Protein AF-A0A3G2EAQ9-F1 (afdb_monomer_lite)

Sequence (110 aa):
MQNQENKIAANKRLAELLGWSNIAEVNGALIGTPPAGAAESRGQALVPDWASDWAAAGPLAVEYNIVIEPGTRTSTAGGYMVHHYLHTSKNAAVTLAIAMAVMHKLASAR

Foldseek 3Di:
DVVLVVQQVLLVLLQVLQPWDPWDDDPSWIKTAHPVADVPPNRIDTRDSQLQDCVRVVVLCVVVVWDWDDDPQWIAIQRQIFGQVVDPGSRNRRSNNSSVNSSVSSVVVD

Structure (mmCIF, N/CA/C/O backbone):
data_AF-A0A3G2EAQ9-F1
#
_entry.id   AF-A0A3G2EAQ9-F1
#
loop_
_atom_site.group_PDB
_atom_site.id
_atom_site.type_symbol
_atom_site.label_atom_id
_atom_site.label_alt_id
_atom_site.label_comp_id
_atom_site.label_asym_id
_atom_site.label_entity_id
_atom_site.label_seq_id
_atom_site.pdbx_PDB_ins_code
_atom_site.Cartn_x
_atom_site.Cartn_y
_atom_site.Cartn_z
_atom_site.occupancy
_atom_site.B_iso_or_equiv
_atom_site.auth_seq_id
_atom_site.auth_comp_id
_atom_site.auth_asym_id
_atom_site.auth_atom_id
_atom_site.pdbx_PDB_model_num
ATOM 1 N N . MET A 1 1 ? 9.358 18.733 -5.462 1.00 44.12 1 MET A N 1
ATOM 2 C CA . MET A 1 1 ? 8.052 18.926 -4.793 1.00 44.12 1 MET A CA 1
ATOM 3 C C . MET A 1 1 ? 6.988 17.993 -5.358 1.00 44.12 1 MET A C 1
ATOM 5 O O . MET A 1 1 ? 6.462 17.207 -4.586 1.00 44.12 1 MET A O 1
ATOM 9 N N . GLN A 1 2 ? 6.788 17.938 -6.680 1.00 58.84 2 GLN A N 1
ATOM 10 C CA . GLN A 1 2 ? 5.726 17.132 -7.306 1.00 58.84 2 GLN A CA 1
ATOM 11 C C . GLN A 1 2 ? 5.720 15.625 -6.957 1.00 58.84 2 GLN A C 1
ATOM 13 O O . GLN A 1 2 ? 4.658 15.047 -6.761 1.00 58.84 2 GLN A O 1
ATOM 18 N N . ASN A 1 3 ? 6.886 14.986 -6.784 1.00 68.94 3 ASN A N 1
ATOM 19 C CA . ASN A 1 3 ? 6.944 13.571 -6.378 1.00 68.94 3 ASN A CA 1
ATOM 20 C C . ASN A 1 3 ? 6.425 13.312 -4.952 1.00 68.94 3 ASN A C 1
ATOM 22 O O . ASN A 1 3 ? 5.869 12.247 -4.701 1.00 68.94 3 ASN A O 1
ATOM 26 N N . GLN A 1 4 ? 6.595 14.262 -4.028 1.00 70.88 4 GLN A N 1
ATOM 27 C CA . GLN A 1 4 ? 6.156 14.094 -2.641 1.00 70.88 4 GLN A CA 1
ATOM 28 C C . GLN A 1 4 ? 4.646 14.321 -2.510 1.00 70.88 4 GLN A C 1
ATOM 30 O O . GLN A 1 4 ? 3.970 13.553 -1.835 1.00 70.88 4 GLN A O 1
ATOM 35 N N . GLU A 1 5 ? 4.105 15.322 -3.205 1.00 72.00 5 GLU A N 1
ATOM 36 C CA . GLU A 1 5 ? 2.659 15.581 -3.251 1.00 72.00 5 GLU A CA 1
ATOM 37 C C . GLU A 1 5 ? 1.908 14.409 -3.897 1.00 72.00 5 GLU A C 1
ATOM 39 O O . GLU A 1 5 ? 0.928 13.916 -3.341 1.00 72.00 5 GLU A O 1
ATOM 44 N N . ASN A 1 6 ? 2.426 13.881 -5.013 1.00 81.62 6 ASN A N 1
ATOM 45 C CA . ASN A 1 6 ? 1.859 12.701 -5.671 1.00 81.62 6 ASN A CA 1
ATOM 46 C C . ASN A 1 6 ? 1.888 11.463 -4.763 1.00 81.62 6 ASN A C 1
ATOM 48 O O . ASN A 1 6 ? 0.943 10.676 -4.756 1.00 81.62 6 ASN A O 1
ATOM 52 N N . LYS A 1 7 ? 2.951 11.303 -3.967 1.00 85.06 7 LYS A N 1
ATOM 53 C CA . LYS A 1 7 ? 3.075 10.222 -2.984 1.00 85.06 7 LYS A CA 1
ATOM 54 C C . LYS A 1 7 ? 2.039 10.349 -1.865 1.00 85.06 7 LYS A C 1
ATOM 56 O O . LYS A 1 7 ? 1.360 9.371 -1.560 1.00 85.06 7 LYS A O 1
ATOM 61 N N . ILE A 1 8 ? 1.907 11.530 -1.256 1.00 90.56 8 ILE A N 1
ATOM 62 C CA . ILE A 1 8 ? 0.920 11.772 -0.192 1.00 90.56 8 ILE A CA 1
ATOM 63 C C . ILE A 1 8 ? -0.494 11.534 -0.732 1.00 90.56 8 ILE A C 1
ATOM 65 O O . ILE A 1 8 ? -1.278 10.828 -0.100 1.00 90.56 8 ILE A O 1
ATOM 69 N N . ALA A 1 9 ? -0.799 12.033 -1.932 1.00 91.38 9 ALA A N 1
ATOM 70 C CA . ALA A 1 9 ? -2.079 11.790 -2.587 1.00 91.38 9 ALA A CA 1
ATOM 71 C C . ALA A 1 9 ? -2.339 10.290 -2.828 1.00 91.38 9 ALA A C 1
ATOM 73 O O . ALA A 1 9 ? -3.439 9.812 -2.549 1.00 91.38 9 ALA A O 1
ATOM 74 N N . ALA A 1 10 ? -1.332 9.533 -3.281 1.00 91.75 10 ALA A N 1
ATOM 75 C CA . ALA A 1 10 ? -1.444 8.089 -3.489 1.00 91.75 10 ALA A CA 1
ATOM 76 C C . ALA A 1 10 ? -1.693 7.325 -2.177 1.00 91.75 10 ALA A C 1
ATOM 78 O O . ALA A 1 10 ? -2.623 6.523 -2.107 1.00 91.75 10 ALA A O 1
ATOM 79 N N . ASN A 1 11 ? -0.923 7.606 -1.119 1.00 96.00 11 ASN A N 1
ATOM 80 C CA . ASN A 1 11 ? -1.116 6.970 0.189 1.00 96.00 11 ASN A CA 1
ATOM 81 C C . ASN A 1 11 ? -2.478 7.323 0.796 1.00 96.00 11 ASN A C 1
ATOM 83 O O . ASN A 1 11 ? -3.162 6.443 1.312 1.00 96.00 11 ASN A O 1
ATOM 87 N N . LYS A 1 12 ? -2.919 8.584 0.687 1.00 96.38 12 LYS A N 1
ATOM 88 C CA . LYS A 1 12 ? -4.253 8.997 1.141 1.00 96.38 12 LYS A CA 1
ATOM 89 C C . LYS A 1 12 ? -5.345 8.236 0.397 1.00 96.38 12 LYS A C 1
ATOM 91 O O . LYS A 1 12 ? -6.239 7.678 1.028 1.00 96.38 12 LYS A O 1
ATOM 96 N N . ARG A 1 13 ? -5.255 8.170 -0.934 1.00 95.88 13 ARG A N 1
ATOM 97 C CA . ARG A 1 13 ? -6.247 7.470 -1.753 1.00 95.88 13 ARG A CA 1
ATOM 98 C C . ARG A 1 13 ? -6.301 5.977 -1.436 1.00 95.88 13 ARG A C 1
ATOM 100 O O . ARG A 1 13 ? -7.388 5.410 -1.345 1.00 95.88 13 ARG A O 1
ATOM 107 N N . LEU A 1 14 ? -5.145 5.343 -1.255 1.00 97.12 14 LEU A N 1
ATOM 108 C CA . LEU A 1 14 ? -5.073 3.939 -0.870 1.00 97.12 14 LEU A CA 1
ATOM 109 C C . LEU A 1 14 ? -5.665 3.706 0.527 1.00 97.12 14 LEU A C 1
ATOM 111 O O . LEU A 1 14 ? -6.440 2.768 0.695 1.00 97.12 14 LEU A O 1
ATOM 115 N N . ALA A 1 15 ? -5.397 4.588 1.494 1.00 97.56 15 ALA A N 1
ATOM 116 C CA . ALA A 1 15 ? -5.993 4.511 2.828 1.00 97.56 15 ALA A CA 1
ATOM 117 C C . ALA A 1 15 ? -7.532 4.518 2.763 1.00 97.56 15 ALA A C 1
ATOM 119 O O . ALA A 1 15 ? -8.176 3.645 3.341 1.00 97.56 15 ALA A O 1
ATOM 120 N N . GLU A 1 16 ? -8.128 5.449 2.011 1.00 97.12 16 GLU A N 1
ATOM 121 C CA . GLU A 1 16 ? -9.587 5.524 1.816 1.00 97.12 16 GLU A CA 1
ATOM 122 C C . GLU A 1 16 ? -10.165 4.234 1.206 1.00 97.12 16 GLU A C 1
ATOM 124 O O . GLU A 1 16 ? -11.241 3.762 1.586 1.00 97.12 16 GLU A O 1
ATOM 129 N N . LEU A 1 17 ? -9.457 3.643 0.241 1.00 96.88 17 LEU A N 1
ATOM 130 C CA . LEU A 1 17 ? -9.879 2.397 -0.400 1.00 96.88 17 LEU A CA 1
ATOM 131 C C . LEU A 1 17 ? -9.803 1.201 0.556 1.00 96.88 17 LEU A C 1
ATOM 133 O O . LEU A 1 17 ? -10.695 0.353 0.524 1.00 96.88 17 LEU A O 1
ATOM 137 N N . LEU A 1 18 ? -8.807 1.190 1.442 1.00 96.44 18 LEU A N 1
ATOM 138 C CA . LEU A 1 18 ? -8.637 0.218 2.527 1.00 96.44 18 LEU A CA 1
ATOM 139 C C . LEU A 1 18 ? -9.576 0.468 3.723 1.00 96.44 18 LEU A C 1
ATOM 141 O O . LEU A 1 18 ? -9.481 -0.220 4.736 1.00 96.44 18 LEU A O 1
ATOM 145 N N . GLY A 1 19 ? -10.482 1.446 3.632 1.00 96.12 19 GLY A N 1
ATOM 146 C CA . GLY A 1 19 ? -11.495 1.711 4.655 1.00 96.12 19 GLY A CA 1
ATOM 147 C C . GLY A 1 19 ? -11.027 2.606 5.802 1.00 96.12 19 GLY A C 1
ATOM 148 O O . GLY A 1 19 ? -11.713 2.695 6.818 1.00 96.12 19 GLY A O 1
ATOM 149 N N . TRP A 1 20 ? -9.889 3.288 5.659 1.00 97.38 20 TRP A N 1
ATOM 150 C CA . TRP A 1 20 ? -9.514 4.345 6.595 1.00 97.38 20 TRP A CA 1
ATOM 151 C C . TRP A 1 20 ? -10.444 5.552 6.446 1.00 97.38 20 TRP A C 1
ATOM 153 O O . TRP A 1 20 ? -10.928 5.864 5.357 1.00 97.38 20 TRP A O 1
ATOM 163 N N . SER A 1 21 ? -10.660 6.267 7.546 1.00 96.06 21 SER A N 1
ATOM 164 C CA . SER A 1 21 ? -11.492 7.474 7.598 1.00 96.06 21 SER A CA 1
ATOM 165 C C . SER A 1 21 ? -10.788 8.605 8.351 1.00 96.06 21 SER A C 1
ATOM 167 O O . SER A 1 21 ? -9.721 8.402 8.925 1.00 96.06 21 SER A O 1
ATOM 169 N N . ASN A 1 22 ? -11.355 9.818 8.327 1.00 95.00 22 ASN A N 1
ATOM 170 C CA . ASN A 1 22 ? -10.831 10.993 9.044 1.00 95.00 22 ASN A CA 1
ATOM 171 C C . ASN A 1 22 ? -9.337 11.277 8.778 1.00 95.00 22 ASN A C 1
ATOM 173 O O . ASN A 1 22 ? -8.584 11.582 9.701 1.00 95.00 22 ASN A O 1
ATOM 177 N N . ILE A 1 23 ? -8.906 11.136 7.519 1.00 96.69 23 ILE A N 1
ATOM 178 C CA . ILE A 1 23 ? -7.495 11.250 7.136 1.00 96.69 23 ILE A CA 1
ATOM 179 C C . ILE A 1 23 ? -7.093 12.724 7.006 1.00 96.69 23 ILE A C 1
ATOM 181 O O . ILE A 1 23 ? -7.644 13.454 6.177 1.00 96.69 23 ILE A O 1
ATOM 185 N N . ALA A 1 24 ? -6.082 13.132 7.767 1.00 94.75 24 ALA A N 1
ATOM 186 C CA . ALA A 1 24 ? -5.483 14.459 7.739 1.00 94.75 24 ALA A CA 1
ATOM 187 C C . ALA A 1 24 ? -3.964 14.374 7.543 1.00 94.75 24 ALA A C 1
ATOM 189 O O . ALA A 1 24 ? -3.321 13.419 7.978 1.00 94.75 24 ALA A O 1
ATOM 190 N N . GLU A 1 25 ? -3.388 15.387 6.899 1.00 93.94 25 GLU A N 1
ATOM 191 C CA . GLU A 1 25 ? -1.939 15.553 6.825 1.00 93.94 25 GLU A CA 1
ATOM 192 C C . GLU A 1 25 ? -1.452 16.386 8.017 1.00 93.94 25 GLU A C 1
ATOM 194 O O . GLU A 1 25 ? -1.984 17.461 8.293 1.00 93.94 25 GLU A O 1
ATOM 199 N N . VAL A 1 26 ? -0.437 15.892 8.722 1.00 91.56 26 VAL A N 1
ATOM 200 C CA . VAL A 1 26 ? 0.218 16.557 9.848 1.00 91.56 26 VAL A CA 1
ATOM 201 C C . VAL A 1 26 ? 1.725 16.458 9.636 1.00 91.56 26 VAL A C 1
ATOM 203 O O . VAL A 1 26 ? 2.289 15.367 9.655 1.00 91.56 26 VAL A O 1
ATOM 206 N N . ASN A 1 27 ? 2.386 17.600 9.422 1.00 88.12 27 ASN A N 1
ATOM 207 C CA . ASN A 1 27 ? 3.838 17.694 9.209 1.00 88.12 27 ASN A CA 1
ATOM 208 C C . ASN A 1 27 ? 4.375 16.767 8.093 1.00 88.12 27 ASN A C 1
ATOM 210 O O . ASN A 1 27 ? 5.435 16.161 8.243 1.00 88.12 27 ASN A O 1
ATOM 214 N N . GLY A 1 28 ? 3.645 16.635 6.978 1.00 85.38 28 GLY A N 1
ATOM 215 C CA . GLY A 1 28 ? 4.050 15.803 5.837 1.00 85.38 28 GLY A CA 1
ATOM 216 C C . GLY A 1 28 ? 3.788 14.301 5.998 1.00 85.38 28 GLY A C 1
ATOM 217 O O . GLY A 1 28 ? 4.183 13.519 5.132 1.00 85.38 28 GLY A O 1
ATOM 218 N N . ALA A 1 29 ? 3.126 13.892 7.083 1.00 90.69 29 ALA A N 1
ATOM 219 C CA . ALA A 1 29 ? 2.657 12.532 7.312 1.00 90.69 29 ALA A CA 1
ATOM 220 C C . ALA A 1 29 ? 1.127 12.484 7.353 1.00 90.69 29 ALA A C 1
ATOM 222 O O . ALA A 1 29 ? 0.474 13.463 7.702 1.00 90.69 29 ALA A O 1
ATOM 223 N N . LEU A 1 30 ? 0.542 11.3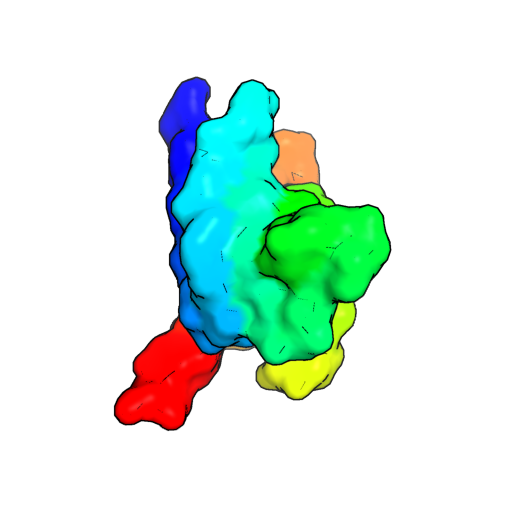37 7.015 1.00 95.88 30 LEU A N 1
ATOM 224 C CA . LEU A 1 30 ? -0.904 11.142 7.063 1.00 95.88 30 LEU A CA 1
ATOM 225 C C . LEU A 1 30 ? -1.296 10.438 8.363 1.00 95.88 30 LEU A C 1
ATOM 227 O O . LEU A 1 30 ? -0.703 9.429 8.733 1.00 95.88 30 LEU A O 1
ATOM 231 N N . ILE A 1 31 ? -2.318 10.953 9.035 1.00 95.75 31 ILE A N 1
ATOM 232 C CA . ILE A 1 31 ? -2.926 10.362 10.229 1.00 95.75 31 ILE A CA 1
ATOM 233 C C . ILE A 1 31 ? -4.405 10.143 9.924 1.00 95.75 31 ILE A C 1
ATOM 235 O O . ILE A 1 31 ? -5.036 11.000 9.312 1.00 95.75 31 ILE A O 1
ATOM 239 N N . GLY A 1 32 ? -4.972 9.015 10.339 1.00 96.06 32 GLY A N 1
ATOM 240 C CA . GLY A 1 32 ? -6.394 8.733 10.149 1.00 96.06 32 GLY A CA 1
ATOM 241 C C . GLY A 1 32 ? -6.898 7.628 11.064 1.00 96.06 32 GLY A C 1
ATOM 242 O O . GLY A 1 32 ? -6.144 7.058 11.845 1.00 96.06 32 GLY A O 1
ATOM 243 N N . THR A 1 33 ? -8.184 7.322 10.973 1.00 96.75 33 THR A N 1
ATOM 244 C CA . THR A 1 33 ? -8.825 6.235 11.711 1.00 96.75 33 THR A CA 1
ATOM 245 C C . THR A 1 33 ? -8.767 4.947 10.890 1.00 96.75 33 THR A C 1
ATOM 247 O O . THR A 1 33 ? -9.412 4.893 9.839 1.00 96.75 33 THR A O 1
ATOM 250 N N . PRO A 1 34 ? -8.023 3.914 11.329 1.00 95.94 34 PRO A N 1
ATOM 251 C CA . PRO A 1 34 ? -7.979 2.634 10.629 1.00 95.94 34 PRO A CA 1
ATOM 252 C C . PRO A 1 34 ? -9.308 1.872 10.783 1.00 95.94 34 PRO A C 1
ATOM 254 O O . PRO A 1 34 ? -10.022 2.077 11.768 1.00 95.94 34 PRO A O 1
ATOM 257 N N . PRO A 1 35 ? -9.631 0.944 9.865 1.00 93.31 35 PRO A N 1
ATOM 258 C CA . PRO A 1 35 ? -10.898 0.205 9.875 1.00 93.31 35 PRO A CA 1
ATOM 259 C C . PRO A 1 35 ? -11.093 -0.666 11.125 1.00 93.31 35 PRO A C 1
ATOM 261 O O . PRO A 1 35 ? -12.212 -0.809 11.606 1.00 93.31 35 PRO A O 1
ATOM 264 N N . ALA A 1 36 ? -10.010 -1.207 11.693 1.00 90.44 36 ALA A N 1
ATOM 265 C CA . ALA A 1 36 ? -10.048 -1.963 12.949 1.00 90.44 36 ALA A CA 1
ATOM 266 C C . ALA A 1 36 ? -10.133 -1.065 14.205 1.00 90.44 36 ALA A C 1
ATOM 268 O O . ALA A 1 36 ? -10.212 -1.569 15.324 1.00 90.44 36 ALA A O 1
ATOM 269 N N . GLY A 1 37 ? -10.103 0.261 14.035 1.00 87.31 37 GLY A N 1
ATOM 270 C CA . GLY A 1 37 ? -9.929 1.222 15.119 1.00 87.31 37 GLY A CA 1
ATOM 271 C C . GLY A 1 37 ? -8.490 1.282 15.649 1.00 87.31 37 GLY A C 1
ATOM 272 O O . GLY A 1 37 ? -7.637 0.460 15.324 1.00 87.31 37 GLY A O 1
ATOM 273 N N . ALA A 1 38 ? -8.210 2.300 16.464 1.00 85.38 38 ALA A N 1
ATOM 274 C CA . ALA A 1 38 ? -6.918 2.500 17.126 1.00 85.38 38 ALA A CA 1
ATOM 275 C C . ALA A 1 38 ? -7.149 2.901 18.590 1.00 85.38 38 ALA A C 1
ATOM 277 O O . ALA A 1 38 ? -7.128 4.082 18.948 1.00 85.38 38 ALA A O 1
ATOM 278 N N . ALA A 1 39 ? -7.451 1.906 19.429 1.00 83.06 39 ALA A N 1
ATOM 279 C CA . ALA A 1 39 ? -7.899 2.115 20.809 1.00 83.06 39 ALA A CA 1
ATOM 280 C C . ALA A 1 39 ? -6.893 2.922 21.649 1.00 83.06 39 ALA A C 1
ATOM 282 O O . ALA A 1 39 ? -7.280 3.817 22.397 1.00 83.06 39 ALA A O 1
ATOM 283 N N . GLU A 1 40 ? -5.600 2.670 21.457 1.00 83.44 40 GLU A N 1
ATOM 284 C CA . GLU A 1 40 ? -4.512 3.306 22.210 1.00 83.44 40 GLU A CA 1
ATOM 285 C C . GLU A 1 40 ? -4.214 4.747 21.766 1.00 83.44 40 GLU A C 1
ATOM 287 O O . GLU A 1 40 ? -3.351 5.415 22.326 1.00 83.44 40 GLU A O 1
ATOM 292 N N . SER A 1 41 ? -4.902 5.252 20.740 1.00 85.50 41 SER A N 1
ATOM 293 C CA . SER A 1 41 ? -4.594 6.546 20.119 1.00 85.50 41 SER A CA 1
ATOM 294 C C . SER A 1 41 ? -5.852 7.326 19.741 1.00 85.50 41 SER A C 1
ATOM 296 O O . SER A 1 41 ? -5.917 7.978 18.703 1.00 85.50 41 SER A O 1
ATOM 298 N N . ARG A 1 42 ? -6.883 7.268 20.600 1.00 87.31 42 ARG A N 1
ATOM 299 C CA . ARG A 1 42 ? -8.167 7.983 20.417 1.00 87.31 42 ARG A CA 1
ATOM 300 C C . ARG A 1 42 ? -8.819 7.707 19.054 1.00 87.31 42 ARG A C 1
ATOM 302 O O . ARG A 1 42 ? -9.457 8.580 18.474 1.00 87.31 42 ARG A O 1
ATOM 309 N N . GLY A 1 43 ? -8.639 6.497 18.531 1.00 89.44 43 GLY A N 1
ATOM 310 C CA . GLY A 1 43 ? -9.160 6.103 17.228 1.00 89.44 43 GLY A CA 1
ATOM 311 C C . GLY A 1 43 ? -8.354 6.616 16.033 1.00 89.44 43 GLY A C 1
ATOM 312 O O . GLY A 1 43 ? -8.845 6.502 14.918 1.00 89.44 43 GLY A O 1
ATOM 313 N N . GLN A 1 44 ? -7.150 7.161 16.219 1.00 92.81 44 GLN A N 1
ATOM 314 C CA . GLN A 1 44 ? -6.263 7.583 15.131 1.00 92.81 44 GLN A CA 1
ATOM 315 C C . GLN A 1 44 ? -4.958 6.785 15.120 1.00 92.81 44 GLN A C 1
ATOM 317 O O . GLN A 1 44 ? -4.475 6.352 16.157 1.00 92.81 44 GLN A O 1
ATOM 322 N N . ALA A 1 45 ? -4.373 6.604 13.944 1.00 95.38 45 ALA A N 1
ATOM 323 C CA . ALA A 1 45 ? -3.067 5.995 13.747 1.00 95.38 45 ALA A CA 1
ATOM 324 C C . ALA A 1 45 ? -2.344 6.679 12.582 1.00 95.38 45 ALA A C 1
ATOM 326 O O . ALA A 1 45 ? -2.966 7.330 11.736 1.00 95.38 45 ALA A O 1
ATOM 327 N N . LEU A 1 46 ? -1.023 6.512 12.533 1.00 95.62 46 LEU A N 1
ATOM 328 C CA . LEU A 1 46 ? -0.229 6.898 11.373 1.00 95.62 46 LEU A CA 1
ATOM 329 C C . LEU A 1 46 ? -0.629 6.018 10.181 1.00 95.62 46 LEU A C 1
ATOM 331 O O . LEU A 1 46 ? -0.607 4.791 10.284 1.00 95.62 46 LEU A O 1
ATOM 335 N N . VAL A 1 47 ? -0.985 6.638 9.058 1.00 96.38 47 VAL A N 1
ATOM 336 C CA . VAL A 1 47 ? -1.244 5.923 7.804 1.00 96.38 47 VAL A CA 1
ATOM 337 C C . VAL A 1 47 ? 0.085 5.349 7.295 1.00 96.38 47 VAL A C 1
ATOM 339 O O . VAL A 1 47 ? 1.048 6.111 7.157 1.00 96.38 47 VAL A O 1
ATOM 342 N N . PRO A 1 48 ? 0.167 4.038 7.003 1.00 96.12 48 PRO A N 1
ATOM 343 C CA . PRO A 1 48 ? 1.387 3.435 6.480 1.00 96.12 48 PRO A CA 1
ATOM 344 C C . PRO A 1 48 ? 1.833 4.045 5.145 1.00 96.12 48 PRO A C 1
ATOM 346 O O . PRO A 1 48 ? 1.022 4.415 4.295 1.00 96.12 48 PRO A O 1
ATOM 349 N N . ASP A 1 49 ? 3.146 4.106 4.931 1.00 94.44 49 ASP A N 1
ATOM 350 C CA . ASP A 1 49 ? 3.735 4.655 3.709 1.00 94.44 49 ASP A CA 1
ATOM 351 C C . ASP A 1 49 ? 3.855 3.602 2.595 1.00 94.44 49 ASP A C 1
ATOM 353 O O . ASP A 1 49 ? 4.948 3.206 2.191 1.00 94.44 49 ASP A O 1
ATOM 357 N N . TRP A 1 50 ? 2.728 3.130 2.067 1.00 95.81 50 TRP A N 1
ATOM 358 C CA . TRP A 1 50 ? 2.719 2.080 1.040 1.00 95.81 50 TRP A CA 1
ATOM 359 C C . TRP A 1 50 ? 3.403 2.482 -0.272 1.00 95.81 50 TRP A C 1
ATOM 361 O O . TRP A 1 50 ? 3.892 1.626 -0.999 1.00 95.81 50 TRP A O 1
ATOM 371 N N . ALA A 1 51 ? 3.451 3.771 -0.605 1.00 92.19 51 ALA A N 1
ATOM 372 C CA . ALA A 1 51 ? 4.048 4.252 -1.849 1.00 92.19 51 ALA A CA 1
ATOM 373 C C . ALA A 1 51 ? 5.578 4.419 -1.780 1.00 92.19 51 ALA A C 1
ATOM 375 O O . ALA A 1 51 ? 6.198 4.823 -2.765 1.00 92.19 51 ALA A O 1
ATOM 376 N N . SER A 1 52 ? 6.229 4.173 -0.639 1.00 89.75 52 SER A N 1
ATOM 377 C CA . SER A 1 52 ? 7.688 4.351 -0.506 1.00 89.75 52 SER A CA 1
ATOM 378 C C . SER A 1 52 ? 8.368 3.440 0.514 1.00 89.75 52 SER A C 1
ATOM 380 O O . SER A 1 52 ? 9.590 3.319 0.460 1.00 89.75 52 SER A O 1
ATOM 382 N N . ASP A 1 53 ? 7.616 2.777 1.391 1.00 92.38 53 ASP A N 1
ATOM 383 C CA . ASP A 1 53 ? 8.137 1.820 2.362 1.00 92.38 53 ASP A CA 1
ATOM 384 C C . ASP A 1 53 ? 7.731 0.387 1.996 1.00 92.38 53 ASP A C 1
ATOM 386 O O . ASP A 1 53 ? 6.553 0.042 1.884 1.00 92.38 53 ASP A O 1
ATOM 390 N N . TRP A 1 54 ? 8.737 -0.469 1.816 1.00 93.25 54 TRP A N 1
ATOM 391 C CA . TRP A 1 54 ? 8.527 -1.878 1.501 1.00 93.25 54 TRP A CA 1
ATOM 392 C C . TRP A 1 54 ? 7.861 -2.633 2.650 1.00 93.25 54 TRP A C 1
ATOM 394 O O . TRP A 1 54 ? 7.038 -3.509 2.392 1.00 93.25 54 TRP A O 1
ATOM 404 N N . ALA A 1 55 ? 8.176 -2.293 3.904 1.00 95.88 55 ALA A N 1
ATOM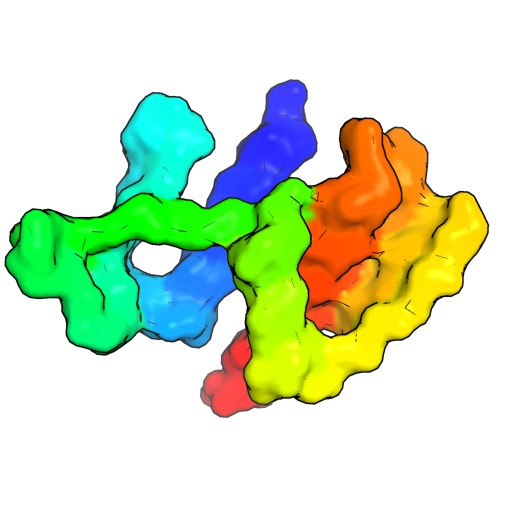 405 C CA . ALA A 1 55 ? 7.583 -2.961 5.058 1.00 95.88 55 ALA A CA 1
ATOM 406 C C . ALA A 1 55 ? 6.063 -2.741 5.115 1.00 95.88 55 ALA A C 1
ATOM 408 O O . ALA A 1 55 ? 5.323 -3.649 5.490 1.00 95.88 55 ALA A O 1
ATOM 409 N N . ALA A 1 56 ? 5.597 -1.571 4.669 1.00 96.38 56 ALA A N 1
ATOM 410 C CA . ALA A 1 56 ? 4.180 -1.275 4.512 1.00 96.38 56 ALA A CA 1
ATOM 411 C C . ALA A 1 56 ? 3.578 -1.923 3.251 1.00 96.38 56 ALA A C 1
ATOM 413 O O . ALA A 1 56 ? 2.498 -2.509 3.313 1.00 96.38 56 ALA A O 1
ATOM 414 N N . ALA A 1 57 ? 4.245 -1.812 2.097 1.00 96.38 57 ALA A N 1
ATOM 415 C CA . ALA A 1 57 ? 3.688 -2.215 0.801 1.00 96.38 57 ALA A CA 1
ATOM 416 C C . ALA A 1 57 ? 3.695 -3.732 0.554 1.00 96.38 57 ALA A C 1
ATOM 418 O O . ALA A 1 57 ? 2.758 -4.269 -0.034 1.00 96.38 57 ALA A O 1
ATOM 419 N N . GLY A 1 58 ? 4.750 -4.428 0.984 1.00 95.50 58 GLY A N 1
ATOM 420 C CA . GLY A 1 58 ? 4.950 -5.858 0.741 1.00 95.50 58 GLY A CA 1
ATOM 421 C C . GLY A 1 58 ? 3.773 -6.731 1.199 1.00 95.50 58 GLY A C 1
ATOM 422 O O . GLY A 1 58 ? 3.297 -7.542 0.402 1.00 95.50 58 GLY A O 1
ATOM 423 N N . PRO A 1 59 ? 3.241 -6.546 2.425 1.00 97.62 59 PRO A N 1
ATOM 424 C CA . PRO A 1 59 ? 2.052 -7.262 2.885 1.00 97.62 59 PRO A CA 1
ATOM 425 C C . PRO A 1 59 ? 0.832 -7.099 1.970 1.00 97.62 59 PRO A C 1
ATOM 427 O O . PRO A 1 59 ? 0.145 -8.085 1.709 1.00 97.62 59 PRO A O 1
ATOM 430 N N . LEU A 1 60 ? 0.604 -5.905 1.403 1.00 97.25 60 LEU A N 1
ATOM 431 C CA . LEU A 1 60 ? -0.508 -5.689 0.471 1.00 97.25 60 LEU A CA 1
ATOM 432 C C . LEU A 1 60 ? -0.351 -6.511 -0.811 1.00 97.25 60 LEU A C 1
ATOM 434 O O . LEU A 1 60 ? -1.342 -6.983 -1.364 1.00 97.25 60 LEU A O 1
ATOM 438 N N . ALA A 1 6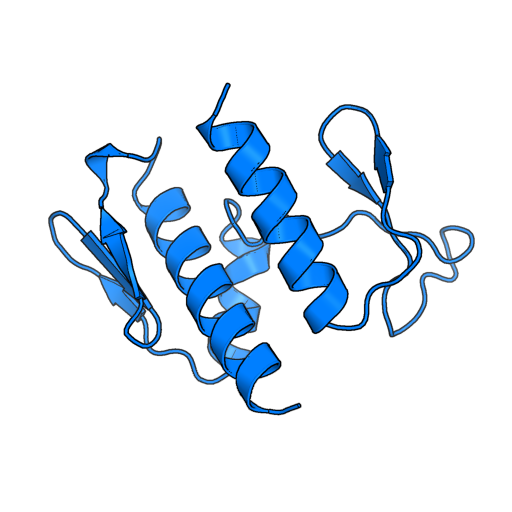1 ? 0.878 -6.714 -1.293 1.00 96.50 61 ALA A N 1
ATOM 439 C CA . ALA A 1 61 ? 1.090 -7.544 -2.473 1.00 96.50 61 ALA A CA 1
ATOM 440 C C . ALA A 1 61 ? 0.649 -8.996 -2.227 1.00 96.50 61 ALA A C 1
ATOM 442 O O . ALA A 1 61 ? 0.046 -9.612 -3.105 1.00 96.50 61 ALA A O 1
ATOM 443 N N . VAL A 1 62 ? 0.885 -9.519 -1.022 1.00 97.31 62 VAL A N 1
ATOM 444 C CA . VAL A 1 62 ? 0.439 -10.862 -0.629 1.00 97.31 62 VAL A CA 1
ATOM 445 C C . VAL A 1 62 ? -1.078 -10.896 -0.446 1.00 97.31 62 VAL A C 1
ATOM 447 O O . VAL A 1 62 ? -1.749 -11.709 -1.076 1.00 97.31 62 VAL A O 1
ATOM 450 N N . GLU A 1 63 ? -1.627 -9.985 0.359 1.00 96.81 63 GLU A N 1
ATOM 451 C CA . GLU A 1 63 ? -3.060 -9.923 0.681 1.00 96.81 63 GLU A CA 1
ATOM 452 C C . GLU A 1 63 ? -3.933 -9.801 -0.578 1.00 96.81 63 GLU A C 1
ATOM 454 O O . GLU A 1 63 ? -4.932 -10.503 -0.738 1.00 96.81 63 GLU A O 1
ATOM 459 N N . TYR A 1 64 ? -3.513 -8.960 -1.525 1.00 96.06 64 TYR A N 1
ATOM 460 C CA . TYR A 1 64 ? -4.256 -8.691 -2.753 1.00 96.06 64 TYR A CA 1
ATOM 461 C C . TYR A 1 64 ? -3.795 -9.536 -3.944 1.00 96.06 64 TYR A C 1
ATOM 463 O O . TYR A 1 64 ? -4.270 -9.300 -5.057 1.00 96.06 64 TYR A O 1
ATOM 471 N N . ASN A 1 65 ? -2.949 -10.553 -3.744 1.00 96.38 65 ASN A N 1
ATOM 472 C CA . ASN A 1 65 ? -2.437 -11.437 -4.800 1.00 96.38 65 ASN A CA 1
ATOM 473 C C . ASN A 1 65 ? -1.850 -10.659 -5.998 1.00 96.38 65 ASN A C 1
ATOM 475 O O . ASN A 1 65 ? -2.230 -10.874 -7.151 1.00 96.38 65 ASN A O 1
ATOM 479 N N . ILE A 1 66 ? -0.967 -9.701 -5.717 1.00 96.56 66 ILE A N 1
ATOM 480 C CA . ILE A 1 66 ? -0.293 -8.871 -6.716 1.00 96.56 66 ILE A CA 1
ATOM 481 C C . ILE A 1 66 ? 1.040 -9.521 -7.087 1.00 96.56 66 ILE A C 1
ATOM 483 O O . ILE A 1 66 ? 1.944 -9.634 -6.262 1.00 96.56 66 ILE A O 1
ATOM 487 N N . VAL A 1 67 ? 1.178 -9.911 -8.354 1.00 96.31 67 VAL A N 1
ATOM 488 C CA . VAL A 1 67 ? 2.450 -10.403 -8.900 1.00 96.31 67 VAL A CA 1
ATOM 489 C C . VAL A 1 67 ? 3.408 -9.229 -9.085 1.00 96.31 67 VAL A C 1
ATOM 491 O O . VAL A 1 67 ? 3.025 -8.209 -9.662 1.00 96.31 67 VAL A O 1
ATOM 494 N N . ILE A 1 68 ? 4.642 -9.383 -8.602 1.00 95.25 68 ILE A N 1
ATOM 495 C CA . ILE A 1 68 ? 5.719 -8.397 -8.727 1.00 95.25 68 ILE A CA 1
ATOM 496 C C . ILE A 1 68 ? 6.744 -8.914 -9.733 1.00 95.25 68 ILE A C 1
ATOM 498 O O . ILE A 1 68 ? 7.312 -9.990 -9.556 1.00 95.25 68 ILE A O 1
ATOM 502 N N . GLU A 1 69 ? 7.024 -8.111 -10.752 1.00 92.81 69 GLU A N 1
ATOM 503 C CA . GLU A 1 69 ? 7.995 -8.407 -11.799 1.00 92.81 69 GLU A CA 1
ATOM 504 C C . GLU A 1 69 ? 9.110 -7.353 -11.762 1.00 92.81 69 GLU A C 1
ATOM 506 O O . GLU A 1 69 ? 8.919 -6.205 -12.190 1.00 92.81 69 GLU A O 1
ATOM 511 N N . PRO A 1 70 ? 10.287 -7.696 -11.211 1.00 80.69 70 PRO A N 1
ATOM 512 C CA . PRO A 1 70 ? 11.420 -6.790 -11.220 1.00 80.69 70 PRO A CA 1
ATOM 513 C C . PRO A 1 70 ? 12.013 -6.707 -12.630 1.00 80.69 70 PRO A C 1
AT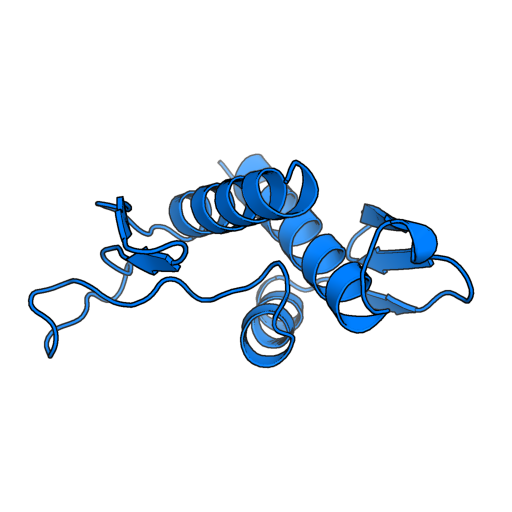OM 515 O O . PRO A 1 70 ? 12.352 -7.716 -13.244 1.00 80.69 70 PRO A O 1
ATOM 518 N N . GLY A 1 71 ? 12.194 -5.487 -13.128 1.00 86.62 71 GLY A N 1
ATOM 519 C CA . GLY A 1 71 ? 12.894 -5.208 -14.376 1.00 86.62 71 GLY A CA 1
ATOM 520 C C . GLY A 1 71 ? 14.219 -4.482 -14.150 1.00 86.62 71 GLY A C 1
ATOM 521 O O . GLY A 1 71 ? 14.576 -4.052 -13.050 1.00 86.62 71 GLY A O 1
ATOM 522 N N . THR A 1 72 ? 14.983 -4.320 -15.230 1.00 87.50 72 THR A N 1
ATOM 523 C CA . THR A 1 72 ? 16.262 -3.593 -15.194 1.00 87.50 72 THR A CA 1
ATOM 524 C C . THR A 1 72 ? 16.073 -2.077 -15.137 1.00 87.50 72 THR A C 1
ATOM 526 O O . THR A 1 72 ? 16.879 -1.395 -14.504 1.00 87.50 72 THR A O 1
ATOM 529 N N . ARG A 1 73 ? 15.019 -1.559 -15.782 1.00 91.75 73 ARG A N 1
ATOM 530 C CA . ARG A 1 73 ? 14.687 -0.121 -15.883 1.00 91.75 73 ARG A CA 1
ATOM 531 C C . ARG A 1 73 ? 13.324 0.237 -15.291 1.00 91.75 73 ARG A C 1
ATOM 533 O O . ARG A 1 73 ? 13.014 1.419 -15.123 1.00 91.75 73 ARG A O 1
ATOM 540 N N . THR A 1 74 ? 12.505 -0.770 -15.035 1.00 91.88 74 THR A N 1
ATOM 541 C CA . THR A 1 74 ? 11.130 -0.642 -14.569 1.00 91.88 74 THR A CA 1
ATOM 542 C C . THR A 1 74 ? 10.866 -1.669 -13.483 1.00 91.88 74 THR A C 1
ATOM 544 O O . THR A 1 74 ? 11.552 -2.686 -13.395 1.00 91.88 74 THR A O 1
ATOM 547 N N . SER A 1 75 ? 9.891 -1.386 -12.634 1.00 92.38 75 SER A N 1
ATOM 548 C CA . SER A 1 75 ? 9.261 -2.387 -11.780 1.00 92.38 75 SER A CA 1
ATOM 549 C C . SER A 1 75 ? 7.806 -2.477 -12.198 1.00 92.38 75 SER A C 1
ATOM 551 O O . SER A 1 75 ? 7.175 -1.438 -12.405 1.00 92.38 75 SER A O 1
ATOM 553 N N . THR A 1 76 ? 7.286 -3.693 -12.311 1.00 93.88 76 THR A N 1
ATOM 554 C CA . THR A 1 76 ? 5.871 -3.917 -12.595 1.00 93.88 76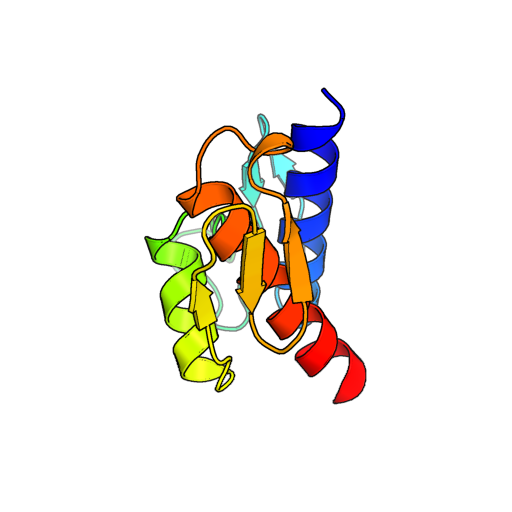 THR A CA 1
ATOM 555 C C . THR A 1 76 ? 5.229 -4.633 -11.416 1.00 93.88 76 THR A C 1
ATOM 557 O O . THR A 1 76 ? 5.817 -5.554 -10.853 1.00 93.88 76 THR A O 1
ATOM 560 N N . ALA A 1 77 ? 4.028 -4.216 -11.027 1.00 95.75 77 ALA A N 1
ATOM 561 C CA . ALA A 1 77 ? 3.210 -4.941 -10.061 1.00 95.75 77 ALA A CA 1
ATOM 562 C C . ALA A 1 77 ? 1.767 -4.999 -10.566 1.00 95.75 77 ALA A C 1
ATOM 564 O O . ALA A 1 77 ? 1.194 -3.965 -10.893 1.00 95.75 77 ALA A O 1
ATOM 565 N N . GLY A 1 78 ? 1.188 -6.196 -10.692 1.00 92.75 78 GLY A N 1
ATOM 566 C CA . GLY A 1 78 ? -0.201 -6.372 -11.146 1.00 92.75 78 GLY A CA 1
ATOM 567 C C . GLY A 1 78 ? -0.536 -5.661 -12.468 1.00 92.75 78 GLY A C 1
ATOM 568 O O . GLY A 1 78 ? -1.628 -5.120 -12.605 1.00 92.75 78 GLY A O 1
ATOM 569 N N . GLY A 1 79 ? 0.418 -5.599 -13.406 1.00 90.69 79 GLY A N 1
ATOM 570 C CA . GLY A 1 79 ? 0.279 -4.891 -14.688 1.00 90.69 79 GLY A CA 1
ATOM 571 C C . GLY A 1 79 ? 0.611 -3.391 -14.660 1.00 90.69 79 GLY A C 1
ATOM 572 O O . GLY A 1 79 ? 0.675 -2.767 -15.717 1.00 90.69 79 GLY A O 1
ATOM 573 N N . TYR A 1 80 ? 0.882 -2.805 -13.490 1.00 92.00 80 TYR A N 1
ATOM 574 C CA . TYR A 1 80 ? 1.290 -1.404 -13.351 1.00 92.00 80 TYR A CA 1
ATOM 575 C C . TYR A 1 80 ? 2.801 -1.258 -13.433 1.00 92.00 80 TYR A C 1
ATOM 577 O O . TYR A 1 80 ? 3.516 -1.698 -12.536 1.00 92.00 80 TYR A O 1
ATOM 585 N N . MET A 1 81 ? 3.276 -0.616 -14.499 1.00 93.12 81 MET A N 1
ATOM 586 C CA . MET A 1 81 ? 4.693 -0.364 -14.743 1.00 93.12 81 MET A CA 1
ATOM 587 C C . MET A 1 81 ? 5.115 1.011 -14.215 1.00 93.12 81 MET A C 1
ATOM 589 O O . MET A 1 81 ? 4.504 2.028 -14.539 1.00 93.12 81 MET A O 1
ATOM 593 N N . VAL A 1 82 ? 6.216 1.044 -13.467 1.00 91.56 82 VAL A N 1
ATOM 594 C CA . VAL A 1 82 ? 6.833 2.267 -12.940 1.00 91.56 82 VAL A CA 1
ATOM 595 C C . VAL A 1 82 ? 8.308 2.324 -13.347 1.00 91.56 82 VAL A C 1
ATOM 597 O O . VAL A 1 82 ? 9.044 1.347 -13.205 1.00 91.56 82 VAL A O 1
ATOM 600 N N . HIS A 1 83 ? 8.762 3.472 -13.856 1.00 91.00 83 HIS A N 1
ATOM 601 C CA . HIS A 1 83 ? 10.135 3.667 -14.335 1.00 91.00 83 HIS A CA 1
ATOM 602 C C . HIS A 1 83 ? 11.099 4.075 -13.220 1.00 91.00 83 HIS A C 1
ATOM 604 O O . HIS A 1 83 ? 10.885 5.081 -12.555 1.00 91.00 83 HIS A O 1
ATOM 610 N N . HIS A 1 84 ? 12.231 3.377 -13.080 1.00 91.19 84 HIS A N 1
ATOM 611 C CA . HIS A 1 84 ? 13.189 3.621 -11.990 1.00 91.19 84 HIS A CA 1
ATOM 612 C C . HIS A 1 84 ? 13.780 5.035 -11.983 1.00 91.19 84 HIS A C 1
ATOM 614 O O . HIS A 1 84 ? 14.028 5.568 -10.909 1.00 91.19 84 HIS A O 1
ATOM 620 N N . TYR A 1 85 ? 13.979 5.663 -13.148 1.00 88.00 85 TYR A N 1
ATOM 621 C CA . TYR A 1 85 ? 14.608 6.991 -13.243 1.00 88.00 85 TYR A CA 1
ATOM 622 C C . TYR A 1 85 ? 13.750 8.133 -12.671 1.00 88.00 85 TYR A C 1
ATOM 624 O O . TYR A 1 85 ? 14.257 9.234 -12.474 1.00 88.00 85 TYR A O 1
ATOM 632 N N . LEU A 1 86 ? 12.463 7.885 -12.407 1.00 86.81 86 LEU A N 1
ATOM 633 C CA . LEU A 1 86 ? 11.552 8.849 -11.783 1.00 86.81 86 LEU A CA 1
ATOM 634 C C . LEU A 1 86 ? 11.568 8.776 -10.248 1.00 86.81 86 LEU A C 1
ATOM 636 O O . LEU A 1 86 ? 10.923 9.594 -9.589 1.00 86.81 86 LEU A O 1
ATOM 640 N N . HIS A 1 87 ? 12.295 7.813 -9.673 1.00 85.25 87 HIS A N 1
ATOM 641 C CA . HIS A 1 87 ? 12.284 7.522 -8.243 1.00 85.25 87 HIS A CA 1
ATOM 642 C C . HIS A 1 87 ? 13.692 7.515 -7.655 1.00 85.25 87 HIS A C 1
ATOM 644 O O . HIS A 1 87 ? 14.685 7.243 -8.323 1.00 85.25 87 HIS A O 1
ATOM 650 N N . THR A 1 88 ? 13.769 7.785 -6.355 1.00 83.19 88 THR A N 1
ATOM 651 C CA . THR A 1 88 ? 15.029 7.813 -5.599 1.00 83.19 88 THR A CA 1
ATOM 652 C C . THR A 1 88 ? 15.645 6.427 -5.409 1.00 83.19 88 THR A C 1
ATOM 654 O O . THR A 1 88 ? 16.826 6.319 -5.092 1.00 83.19 88 THR A O 1
ATOM 657 N N . SER A 1 89 ? 14.866 5.357 -5.589 1.00 86.62 89 SER A N 1
ATOM 658 C CA . SER A 1 89 ? 15.341 3.977 -5.506 1.00 86.62 89 SER A CA 1
ATOM 659 C C . SER A 1 89 ? 14.430 3.012 -6.268 1.00 86.62 89 SER A C 1
ATOM 661 O O . SER A 1 89 ? 13.258 3.301 -6.525 1.00 86.62 89 SER A O 1
ATOM 663 N N . LYS A 1 90 ? 14.951 1.814 -6.570 1.00 88.31 90 LYS A N 1
ATOM 664 C CA . LYS A 1 90 ? 14.145 0.701 -7.100 1.00 88.31 90 LYS A CA 1
ATOM 665 C C . LYS A 1 90 ? 13.046 0.270 -6.127 1.00 88.31 90 LYS A C 1
ATOM 667 O O . LYS A 1 90 ? 11.962 -0.092 -6.577 1.00 88.31 90 LYS A O 1
ATOM 672 N N . ASN A 1 91 ? 13.312 0.362 -4.820 1.00 89.25 91 ASN A N 1
ATOM 673 C CA . ASN A 1 91 ? 12.325 0.078 -3.780 1.00 89.25 91 ASN A CA 1
ATOM 674 C C . ASN A 1 91 ? 11.144 1.047 -3.868 1.00 89.25 91 ASN A C 1
ATOM 676 O O . ASN A 1 91 ? 10.013 0.598 -3.968 1.00 89.25 91 ASN A O 1
ATOM 680 N N . ALA A 1 92 ? 11.400 2.354 -3.956 1.00 87.69 92 ALA A N 1
ATOM 681 C CA . ALA A 1 92 ? 10.337 3.346 -4.118 1.00 87.69 92 ALA A CA 1
ATOM 682 C C . ALA A 1 92 ? 9.516 3.134 -5.406 1.00 87.69 92 ALA A C 1
ATOM 684 O O . ALA A 1 92 ? 8.307 3.343 -5.415 1.00 87.69 92 ALA A O 1
ATOM 685 N N . ALA A 1 93 ? 10.154 2.687 -6.494 1.00 90.12 93 ALA A N 1
ATOM 686 C CA . ALA A 1 93 ? 9.444 2.367 -7.731 1.00 90.12 93 ALA A CA 1
ATOM 687 C C . ALA A 1 93 ? 8.540 1.127 -7.590 1.00 90.12 93 ALA A C 1
ATOM 689 O O . ALA A 1 93 ? 7.402 1.147 -8.055 1.00 90.12 93 ALA A O 1
ATOM 690 N N . VAL A 1 94 ? 9.020 0.047 -6.955 1.00 93.56 94 VAL A N 1
ATOM 691 C CA . VAL A 1 94 ? 8.212 -1.175 -6.783 1.00 93.56 94 VAL A CA 1
ATOM 692 C C . VAL A 1 94 ? 7.088 -0.986 -5.766 1.00 93.56 94 VAL A C 1
ATOM 694 O O . VAL A 1 94 ? 5.984 -1.462 -6.008 1.00 93.56 94 VAL A O 1
ATOM 697 N N . THR A 1 95 ? 7.311 -0.255 -4.672 1.00 94.44 95 THR A N 1
ATOM 698 C CA . THR A 1 95 ? 6.255 0.014 -3.686 1.00 94.44 95 THR A CA 1
ATOM 699 C C . THR A 1 95 ? 5.153 0.891 -4.269 1.00 94.44 95 THR A C 1
ATOM 701 O O . THR A 1 95 ? 3.976 0.595 -4.075 1.00 94.44 95 THR A O 1
ATOM 704 N N . LEU A 1 96 ? 5.503 1.891 -5.088 1.00 92.69 96 LEU A N 1
ATOM 705 C CA . LEU A 1 96 ? 4.510 2.662 -5.834 1.00 92.69 96 LEU A CA 1
ATOM 706 C C . LEU A 1 96 ? 3.712 1.785 -6.810 1.00 92.69 96 LEU A C 1
ATOM 708 O O . LEU A 1 96 ? 2.488 1.900 -6.858 1.00 92.69 96 LEU A O 1
ATOM 712 N N . ALA A 1 97 ? 4.375 0.892 -7.553 1.00 94.12 97 ALA A N 1
ATOM 713 C CA . ALA A 1 97 ? 3.689 -0.034 -8.455 1.00 94.12 97 ALA A CA 1
ATOM 714 C C . ALA A 1 97 ? 2.689 -0.924 -7.692 1.00 94.12 97 ALA A C 1
ATOM 716 O O . ALA A 1 97 ? 1.547 -1.074 -8.127 1.00 94.12 97 ALA A O 1
ATOM 717 N N . ILE A 1 98 ? 3.088 -1.463 -6.531 1.00 96.50 98 ILE A N 1
ATOM 718 C CA . ILE A 1 98 ? 2.208 -2.252 -5.655 1.00 96.50 98 ILE A CA 1
ATOM 719 C C . ILE A 1 98 ? 1.006 -1.412 -5.219 1.00 96.50 98 ILE A C 1
ATOM 721 O O . ILE A 1 98 ? -0.132 -1.844 -5.391 1.00 96.50 98 ILE A O 1
ATOM 725 N N . ALA A 1 99 ? 1.238 -0.201 -4.704 1.00 95.81 99 ALA A N 1
ATOM 726 C CA . ALA A 1 99 ? 0.170 0.686 -4.257 1.00 95.81 99 ALA A CA 1
ATOM 727 C C . ALA A 1 99 ? -0.835 0.981 -5.386 1.00 95.81 99 ALA A C 1
ATOM 729 O O . ALA A 1 99 ? -2.043 0.896 -5.169 1.00 95.81 99 ALA A O 1
ATOM 730 N N . MET A 1 100 ? -0.361 1.261 -6.606 1.00 94.56 100 MET A N 1
ATOM 731 C CA . MET A 1 100 ? -1.221 1.487 -7.776 1.00 94.56 100 MET A CA 1
ATOM 732 C C . MET A 1 100 ? -2.051 0.254 -8.146 1.00 94.56 100 MET A C 1
ATOM 734 O O . MET A 1 100 ? -3.256 0.376 -8.373 1.00 94.56 100 MET A O 1
ATOM 738 N N . ALA A 1 101 ? -1.435 -0.930 -8.154 1.00 95.94 101 ALA A N 1
ATOM 739 C CA . ALA A 1 101 ? -2.119 -2.182 -8.461 1.00 95.94 101 ALA A CA 1
ATOM 740 C C . ALA A 1 101 ? -3.221 -2.508 -7.445 1.00 95.94 101 ALA A C 1
ATOM 742 O O . ALA A 1 101 ? -4.339 -2.866 -7.822 1.00 95.94 101 ALA A O 1
ATOM 743 N N . VAL A 1 102 ? -2.930 -2.328 -6.155 1.00 97.19 102 VAL A N 1
ATOM 744 C CA . VAL A 1 102 ? -3.895 -2.544 -5.071 1.00 97.19 102 VAL A CA 1
ATOM 745 C C . VAL A 1 102 ? -5.030 -1.527 -5.153 1.00 97.19 102 VAL A C 1
ATOM 747 O O . VAL A 1 102 ? -6.196 -1.916 -5.104 1.00 97.19 102 VAL A O 1
ATOM 750 N N . MET A 1 103 ? -4.717 -0.241 -5.358 1.00 96.31 103 MET A N 1
ATOM 751 C CA . MET A 1 103 ? -5.736 0.796 -5.549 1.00 96.31 103 MET A CA 1
ATOM 752 C C . MET A 1 103 ? -6.678 0.456 -6.704 1.00 96.31 103 MET A C 1
ATOM 754 O O . MET A 1 103 ? -7.892 0.579 -6.555 1.00 96.31 103 MET A O 1
ATOM 758 N N . HIS A 1 104 ? -6.148 0.001 -7.840 1.00 94.88 104 HIS A N 1
ATOM 759 C CA . HIS A 1 104 ? -6.980 -0.379 -8.976 1.00 94.88 104 HIS A CA 1
ATOM 760 C C . HIS A 1 104 ? -7.879 -1.579 -8.673 1.00 94.88 104 HIS A C 1
ATOM 762 O O . HIS A 1 104 ? -9.071 -1.551 -8.989 1.00 94.88 104 HIS A O 1
ATOM 768 N N . LYS A 1 105 ? -7.334 -2.611 -8.021 1.00 95.06 105 LYS A N 1
ATOM 769 C CA . LYS A 1 105 ? -8.092 -3.805 -7.639 1.00 95.06 105 LYS A CA 1
ATOM 770 C C . LYS A 1 105 ? -9.232 -3.468 -6.676 1.00 95.06 105 LYS A C 1
ATOM 772 O O . LYS A 1 105 ? -10.353 -3.919 -6.883 1.00 95.06 105 LYS A O 1
ATOM 777 N N . 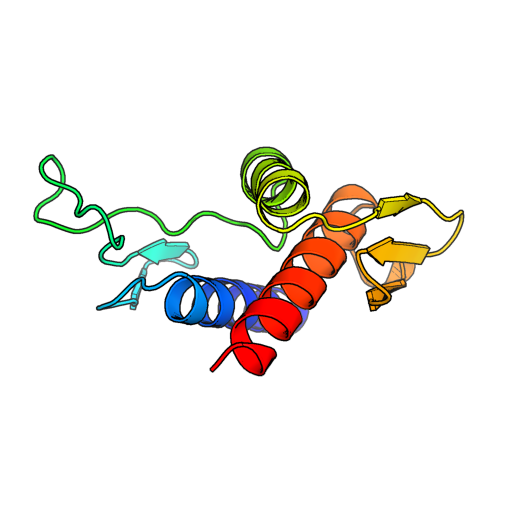LEU A 1 106 ? -8.966 -2.625 -5.677 1.00 95.00 106 LEU A N 1
ATOM 778 C CA . LEU A 1 106 ? -9.967 -2.145 -4.721 1.00 95.00 106 LEU A CA 1
ATOM 779 C C . LEU A 1 106 ? -11.022 -1.245 -5.375 1.00 95.00 106 LEU A C 1
ATOM 781 O O . LEU A 1 106 ? -12.199 -1.342 -5.039 1.00 95.00 106 LEU A O 1
ATOM 785 N N . ALA A 1 107 ? -10.619 -0.375 -6.305 1.00 92.31 107 ALA A N 1
ATOM 786 C CA . ALA A 1 107 ? -11.542 0.509 -7.014 1.00 92.31 107 ALA A CA 1
ATOM 787 C C . ALA A 1 107 ? -12.462 -0.243 -7.988 1.00 92.31 107 ALA A C 1
ATOM 789 O O . ALA A 1 107 ? -13.576 0.208 -8.214 1.00 92.31 107 ALA A O 1
ATOM 790 N N . SER A 1 108 ? -12.009 -1.372 -8.540 1.00 88.19 108 SER A N 1
ATOM 791 C CA . SER A 1 108 ? -12.781 -2.186 -9.493 1.00 88.19 108 SER A CA 1
ATOM 792 C C . SER A 1 108 ? -13.717 -3.198 -8.820 1.00 88.19 108 SER A C 1
ATOM 794 O O . SER A 1 108 ? -14.556 -3.792 -9.489 1.00 88.19 108 SER A O 1
ATOM 796 N N . ALA A 1 109 ? -13.554 -3.434 -7.515 1.00 79.94 109 ALA A N 1
ATOM 797 C CA . ALA A 1 109 ? -14.382 -4.348 -6.725 1.00 79.94 109 ALA A CA 1
ATOM 798 C C . ALA A 1 109 ? -15.586 -3.658 -6.048 1.00 79.94 109 ALA A C 1
ATOM 800 O O . ALA A 1 109 ? -16.316 -4.310 -5.301 1.00 79.94 109 ALA A O 1
ATOM 801 N N . ARG A 1 110 ? -15.761 -2.350 -6.269 1.00 57.81 110 ARG A N 1
ATOM 802 C CA . ARG A 1 110 ? -16.874 -1.529 -5.773 1.00 57.81 110 ARG A CA 1
ATOM 803 C C . ARG A 1 110 ? -17.815 -1.184 -6.918 1.00 57.81 110 ARG A C 1
ATOM 805 O O . ARG A 1 110 ? -19.029 -1.110 -6.642 1.00 57.81 110 ARG A O 1
#

Radius of gyration: 13.91 Å; chains: 1; bounding box: 33×30×38 Å

Organism: NCBI:txid55508

Secondary structure (DSSP, 8-state):
-HHHHHHHHHHHHHHHHTT-EEEEEETTEEEEE-TT--GGGTT-EEPP-TTT-HHHHHHHHHHTT--EEE-SSEEEETTEEEEGGGSSSHHHHHHHHHHHHHHHHHHHT-

pLDDT: mean 90.9, std 8.42, range [44.12, 97.62]